Protein AF-A0A402AKK3-F1 (afdb_monomer)

Radius of gyration: 20.66 Å; Cα contacts (8 Å, |Δi|>4): 120; chains: 1; bounding box: 49×40×53 Å

pLDDT: mean 91.32, std 6.3, range [51.12, 97.94]

Solvent-accessible surface area (backbone atoms only — not comparable to full-atom values): 9576 Å² total; per-residue (Å²): 87,64,61,39,70,57,97,88,38,79,39,57,51,54,80,94,47,59,87,56,88,81,87,86,86,69,64,90,91,70,40,60,57,73,57,28,49,51,56,38,53,73,67,52,76,57,86,68,90,84,86,82,91,56,95,82,46,62,58,56,73,76,34,43,76,64,35,50,78,52,42,92,81,80,47,82,37,91,93,42,66,91,73,26,57,89,82,56,76,57,76,74,44,86,50,70,67,44,23,42,52,51,21,46,66,64,46,70,78,73,66,82,58,94,50,65,63,70,61,47,51,60,32,55,50,47,18,51,43,48,51,49,37,49,70,79,36,70,80,57,55,68,73,54,51,59,62,70,72,71,118

Mean predicted aligned error: 5.53 Å

Organism: NCBI:txid2014872

InterPro domains:
  IPR003688 Type IV secretion system protein TraG/VirD4 [PF02534] (5-136)
  IPR027417 P-loop containing nucleoside triphosphate hydrolase [SSF52540] (19-135)
  IPR051539 Type IV secretion system coupling protein TraD/TraG/VirD4-like [PTHR37937] (19-145)

Structure (mmCIF, N/CA/C/O backbone):
data_AF-A0A402AKK3-F1
#
_entry.id   AF-A0A402AKK3-F1
#
loop_
_atom_site.group_PDB
_atom_site.id
_atom_site.type_symbol
_atom_site.label_atom_id
_atom_site.label_alt_id
_atom_site.label_comp_id
_atom_site.label_asym_id
_atom_site.label_entity_id
_atom_site.label_seq_id
_atom_site.pdbx_PDB_ins_code
_atom_site.Cartn_x
_atom_site.Cartn_y
_atom_site.Cartn_z
_atom_site.occupancy
_atom_site.B_iso_or_equiv
_atom_site.auth_seq_id
_atom_site.auth_comp_id
_atom_site.auth_asym_id
_atom_site.auth_atom_id
_atom_site.pdbx_PDB_model_num
ATOM 1 N N . MET A 1 1 ? -14.355 13.059 10.070 1.00 72.81 1 MET A N 1
ATOM 2 C CA . MET A 1 1 ? -13.698 11.924 10.748 1.00 72.81 1 MET A CA 1
ATOM 3 C C . MET A 1 1 ? -13.917 12.070 12.246 1.00 72.81 1 MET A C 1
ATOM 5 O O . MET A 1 1 ? -13.565 13.108 12.792 1.00 72.81 1 MET A O 1
ATOM 9 N N . HIS A 1 2 ? -14.522 11.081 12.912 1.00 81.81 2 HIS A N 1
ATOM 10 C CA . HIS A 1 2 ? -14.667 11.083 14.375 1.00 81.81 2 HIS A CA 1
ATOM 11 C C . HIS A 1 2 ? -13.365 10.585 15.015 1.00 81.81 2 HIS A C 1
ATOM 13 O O . HIS A 1 2 ? -12.985 9.435 14.812 1.00 81.81 2 HIS A O 1
ATOM 19 N N . LEU A 1 3 ? -12.686 11.440 15.779 1.00 81.44 3 LEU A N 1
ATOM 20 C CA . LEU A 1 3 ? -11.374 11.167 16.379 1.00 81.44 3 LEU A CA 1
ATOM 21 C C . LEU A 1 3 ? -11.469 10.576 17.793 1.00 81.44 3 LEU A C 1
ATOM 23 O O . LEU A 1 3 ? -10.503 9.996 18.282 1.00 81.44 3 LEU A O 1
ATOM 27 N N . GLY A 1 4 ? -12.623 10.697 18.451 1.00 81.00 4 GLY A N 1
ATOM 28 C CA . GLY A 1 4 ? -12.875 10.096 19.760 1.00 81.00 4 GLY A CA 1
ATOM 29 C C . GLY A 1 4 ? -13.642 11.028 20.687 1.00 81.00 4 GLY A C 1
ATOM 30 O O . GLY A 1 4 ? -14.367 11.902 20.229 1.00 81.00 4 GLY A O 1
ATOM 31 N N . PHE A 1 5 ? -13.486 10.841 21.996 1.00 81.62 5 PHE A N 1
ATOM 32 C CA . PHE A 1 5 ? -14.098 11.701 23.009 1.00 81.62 5 PHE A CA 1
ATOM 33 C C . PHE A 1 5 ? -13.033 12.300 23.927 1.00 81.62 5 PHE A C 1
ATOM 35 O O . PHE A 1 5 ? -12.132 11.594 24.379 1.00 81.62 5 PHE A O 1
ATOM 42 N N . TYR A 1 6 ? -13.184 13.578 24.268 1.00 82.19 6 TYR A N 1
ATOM 43 C CA . TYR A 1 6 ? -12.401 14.259 25.298 1.00 82.19 6 TYR A CA 1
ATOM 44 C C . TYR A 1 6 ? -13.351 14.964 26.264 1.00 82.19 6 TYR A C 1
ATOM 46 O O . TYR A 1 6 ? -14.223 15.715 25.839 1.00 82.19 6 TYR A O 1
ATOM 54 N N . GLN A 1 7 ? -13.232 14.682 27.566 1.00 86.81 7 GLN A N 1
ATOM 55 C CA . GLN A 1 7 ? -14.135 15.221 28.598 1.00 86.81 7 GLN A CA 1
ATOM 56 C C . GLN A 1 7 ? -15.632 15.071 28.240 1.00 86.81 7 GLN A C 1
ATOM 58 O O . GLN A 1 7 ? -16.420 15.999 28.391 1.00 86.81 7 GLN A O 1
ATOM 63 N N . LYS A 1 8 ? -16.022 13.888 27.738 1.00 84.69 8 LYS A N 1
ATOM 64 C CA . LYS A 1 8 ? -17.380 13.560 27.247 1.00 84.69 8 LYS A CA 1
ATOM 65 C C . LYS A 1 8 ? -17.850 14.339 26.007 1.00 84.69 8 LYS A C 1
ATOM 67 O O . LYS A 1 8 ? -18.968 14.113 25.557 1.00 84.69 8 LYS A O 1
ATOM 72 N N . LYS A 1 9 ? -17.020 15.198 25.416 1.00 85.12 9 LYS A N 1
A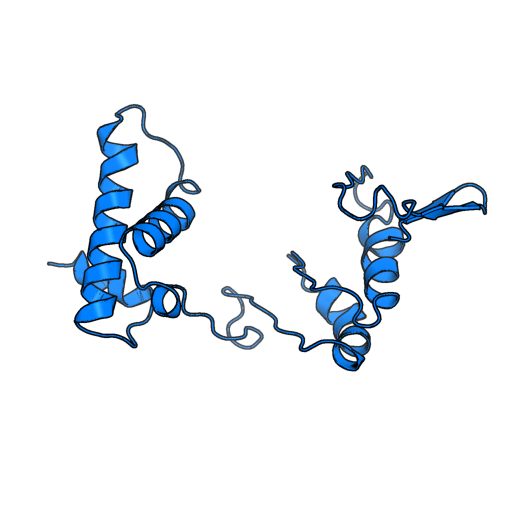TOM 73 C CA . LYS A 1 9 ? -17.308 15.850 24.135 1.00 85.12 9 LYS A CA 1
ATOM 74 C C . LYS A 1 9 ? -16.748 15.016 22.993 1.00 85.12 9 LYS A C 1
ATOM 76 O O . LYS A 1 9 ? -15.611 14.551 23.074 1.00 85.12 9 LYS A O 1
ATOM 81 N N . LEU A 1 10 ? -17.555 14.815 21.953 1.00 84.31 10 LEU A N 1
ATOM 82 C CA . LEU A 1 10 ? -17.094 14.218 20.704 1.00 84.31 10 LEU A CA 1
ATOM 83 C C . LEU A 1 10 ? -16.054 15.151 20.080 1.00 84.31 10 LEU A C 1
ATOM 85 O O . LEU A 1 10 ? -16.293 16.348 19.944 1.00 84.31 10 LEU A O 1
ATOM 89 N N . ILE A 1 11 ? -14.915 14.587 19.704 1.00 86.25 11 ILE A N 1
ATOM 90 C CA . ILE A 1 11 ? -13.901 15.250 18.898 1.00 86.25 11 ILE A CA 1
ATOM 91 C C . ILE A 1 11 ? -14.029 14.682 17.492 1.00 86.25 11 ILE A C 1
ATOM 93 O O . ILE A 1 11 ? -13.823 13.487 17.268 1.00 86.25 11 ILE A O 1
ATOM 97 N N . ALA A 1 12 ? -14.397 15.537 16.550 1.00 86.25 12 ALA A N 1
ATOM 98 C CA . ALA A 1 12 ? -14.506 15.219 15.139 1.00 86.25 12 ALA A CA 1
ATOM 99 C C . ALA A 1 12 ? -13.909 16.368 14.328 1.00 86.25 12 ALA A C 1
ATOM 101 O O . ALA A 1 12 ? -13.887 17.504 14.791 1.00 86.25 12 ALA A O 1
ATOM 102 N N . LEU A 1 13 ? -13.405 16.056 13.136 1.00 84.00 13 LEU A N 1
ATOM 103 C CA . LEU A 1 13 ? -13.046 17.091 12.172 1.00 84.00 13 LEU A CA 1
ATOM 104 C C . LEU A 1 13 ? -14.321 17.723 11.619 1.00 84.00 13 LEU A C 1
ATOM 106 O O . LEU A 1 13 ? -15.216 16.992 11.182 1.00 84.00 13 LEU A O 1
ATOM 110 N N . ASP A 1 14 ? -14.356 19.050 11.571 1.00 84.31 14 ASP A N 1
ATOM 111 C CA . ASP A 1 14 ? -15.362 19.772 10.797 1.00 84.31 14 ASP A CA 1
ATOM 112 C C . ASP A 1 14 ? -15.257 19.406 9.310 1.00 84.31 14 ASP A C 1
ATOM 114 O O . ASP A 1 14 ? -14.241 18.878 8.845 1.00 84.31 14 ASP A O 1
ATOM 118 N N . GLU A 1 15 ? -16.318 19.681 8.555 1.00 82.50 15 GLU A N 1
ATOM 119 C CA . GLU A 1 15 ? -16.404 19.363 7.126 1.00 82.50 15 GLU A CA 1
ATOM 120 C C . GLU A 1 15 ? -15.253 19.987 6.322 1.00 82.50 15 GLU A C 1
ATOM 122 O O . GLU A 1 15 ? -14.579 19.293 5.566 1.00 82.50 15 GLU A O 1
ATOM 127 N N . GLN A 1 16 ? -14.927 21.251 6.607 1.00 86.12 16 GLN A N 1
ATOM 128 C CA . GLN A 1 16 ? -13.822 21.987 5.978 1.00 86.12 16 GLN A CA 1
ATOM 129 C C . GLN A 1 16 ? -12.429 21.357 6.182 1.00 86.12 16 GLN A C 1
ATOM 131 O O . GLN A 1 16 ? -11.508 21.652 5.429 1.00 86.12 16 GLN A O 1
ATOM 136 N N . PHE A 1 17 ? -12.255 20.501 7.196 1.00 85.69 17 PHE A N 1
ATOM 137 C CA . PHE A 1 17 ? -10.971 19.869 7.522 1.00 85.69 17 PHE A CA 1
ATOM 138 C C . PHE A 1 17 ? -10.943 18.371 7.202 1.00 85.69 17 PHE A C 1
ATOM 140 O O . PHE A 1 17 ? -9.981 17.697 7.563 1.00 85.69 17 PHE A O 1
ATOM 147 N N . GLN A 1 18 ? -11.966 17.816 6.542 1.00 82.12 18 GLN A N 1
ATOM 148 C CA . GLN A 1 18 ? -12.023 16.373 6.256 1.00 82.12 18 GLN A CA 1
ATOM 149 C C . GLN A 1 18 ? -10.863 15.878 5.386 1.00 82.12 18 GLN A C 1
ATOM 151 O O . GLN A 1 18 ? -10.450 14.731 5.535 1.00 82.12 18 GLN A O 1
ATOM 156 N N . GLU A 1 19 ? -10.327 16.740 4.522 1.00 84.75 19 GLU A N 1
ATOM 157 C CA . GLU A 1 19 ? -9.201 16.433 3.629 1.00 84.75 19 GLU A CA 1
ATOM 158 C C . GLU A 1 19 ? -7.832 16.707 4.274 1.00 84.75 19 GLU A C 1
ATOM 160 O O . GLU A 1 19 ? -6.789 16.405 3.698 1.00 84.75 19 GLU A O 1
ATOM 165 N N . SER A 1 20 ? -7.811 17.267 5.487 1.00 88.88 20 SER A N 1
ATOM 166 C CA . SER A 1 20 ? -6.567 17.547 6.202 1.00 88.88 20 SER A CA 1
ATOM 167 C C . SER A 1 20 ? -5.967 16.284 6.818 1.00 88.88 20 SER A C 1
ATOM 169 O O . SER A 1 20 ? -6.665 15.385 7.291 1.00 88.88 20 SER A O 1
ATOM 171 N N . HIS A 1 21 ? -4.638 16.243 6.891 1.00 90.25 21 HIS A N 1
ATOM 172 C CA . HIS A 1 21 ? -3.935 15.192 7.618 1.00 90.25 21 HIS A CA 1
ATOM 173 C C . HIS A 1 21 ? -4.074 15.369 9.135 1.00 90.25 21 HIS A C 1
ATOM 175 O O . HIS A 1 21 ? -4.009 16.481 9.659 1.00 90.25 21 HIS A O 1
ATOM 181 N N . VAL A 1 22 ? -4.208 14.251 9.854 1.00 89.62 22 VAL A N 1
ATOM 182 C CA . VAL A 1 22 ? -4.290 14.230 11.320 1.00 89.62 22 VAL A CA 1
ATOM 183 C C . VAL A 1 22 ? -3.108 13.468 11.906 1.00 89.62 22 VAL A C 1
ATOM 185 O O . VAL A 1 22 ? -2.913 12.287 11.619 1.00 89.62 22 VAL A O 1
ATOM 188 N N . LEU A 1 23 ? -2.359 14.125 12.795 1.00 91.19 23 LEU A N 1
ATOM 189 C CA . LEU A 1 23 ? -1.310 13.497 13.595 1.00 91.19 23 LEU A CA 1
ATOM 190 C C . LEU A 1 23 ? -1.843 13.137 14.987 1.00 91.19 23 LEU A C 1
ATOM 192 O O . LEU A 1 23 ? -2.218 14.006 15.769 1.00 91.19 23 LEU A O 1
ATOM 196 N N . VAL A 1 24 ? -1.832 11.844 15.316 1.00 88.94 24 VAL A N 1
ATOM 197 C CA . VAL A 1 24 ? -2.235 11.336 16.635 1.00 88.94 24 VAL A CA 1
ATOM 198 C C . VAL A 1 24 ? -1.004 10.918 17.436 1.00 88.94 24 VAL A C 1
ATOM 200 O O . VAL A 1 24 ? -0.357 9.920 17.112 1.00 88.94 24 VAL A O 1
ATOM 203 N N . LEU A 1 25 ? -0.723 11.648 18.518 1.00 90.62 25 LEU A N 1
ATOM 204 C CA . LEU A 1 25 ? 0.379 11.372 19.440 1.00 90.62 25 LEU A CA 1
ATOM 205 C C . LEU A 1 25 ? -0.131 10.652 20.692 1.00 90.62 25 LEU A C 1
ATOM 207 O O . LEU A 1 25 ? -0.957 11.177 21.435 1.00 90.62 25 LEU A O 1
ATOM 211 N N . ALA A 1 26 ? 0.376 9.445 20.939 1.00 88.31 26 ALA A N 1
ATOM 212 C CA . ALA A 1 26 ? 0.087 8.685 22.151 1.00 88.31 26 ALA A CA 1
ATOM 213 C C . ALA A 1 26 ? 1.246 7.721 22.465 1.00 88.31 26 ALA A C 1
ATOM 215 O O . ALA A 1 26 ? 1.734 7.063 21.544 1.00 88.31 26 ALA A O 1
ATOM 216 N N . PRO A 1 27 ? 1.661 7.578 23.739 1.00 89.44 27 PRO A N 1
ATOM 217 C CA . PRO A 1 27 ? 2.627 6.556 24.129 1.00 89.44 27 PRO A CA 1
ATOM 218 C C . PRO A 1 27 ? 2.118 5.138 23.842 1.00 89.44 27 PRO A C 1
ATOM 220 O O . PRO A 1 27 ? 0.907 4.881 23.799 1.00 89.44 27 PRO A O 1
ATOM 223 N N . THR A 1 28 ? 3.045 4.189 23.719 1.00 88.88 28 THR A N 1
ATOM 224 C CA . THR A 1 28 ? 2.723 2.766 23.561 1.00 88.88 28 THR A CA 1
ATOM 225 C C . THR A 1 28 ? 1.791 2.288 24.678 1.00 88.88 28 THR A C 1
ATOM 227 O O . THR A 1 28 ? 1.946 2.646 25.845 1.00 88.88 28 THR A O 1
ATOM 230 N N . GLY A 1 29 ? 0.772 1.505 24.313 1.00 85.94 29 GLY A N 1
ATOM 231 C CA . GLY A 1 29 ? -0.204 0.964 25.264 1.00 85.94 29 GLY A CA 1
ATOM 232 C C . GLY A 1 29 ? -1.259 1.961 25.763 1.00 85.94 29 GLY A C 1
ATOM 233 O O . GLY A 1 29 ? -2.103 1.588 26.571 1.00 85.94 29 GLY A O 1
ATOM 234 N N . LYS A 1 30 ? -1.285 3.212 25.279 1.00 87.38 30 LYS A N 1
ATOM 235 C CA . LYS A 1 30 ? -2.306 4.210 25.676 1.00 87.38 30 LYS A CA 1
ATOM 236 C C . LYS A 1 30 ? -3.575 4.197 24.818 1.00 87.38 30 LYS A C 1
ATOM 238 O O . LYS A 1 30 ? -4.401 5.100 24.914 1.00 87.38 30 LYS A O 1
ATOM 243 N N . GLY A 1 31 ? -3.760 3.149 24.014 1.00 86.38 31 GLY A N 1
ATOM 244 C CA . GLY A 1 31 ? -5.016 2.888 23.311 1.00 86.38 31 GLY A CA 1
ATOM 245 C C . GLY A 1 31 ? -5.209 3.659 22.005 1.00 86.38 31 GLY A C 1
ATOM 246 O O . GLY A 1 31 ? -6.349 3.821 21.591 1.00 86.38 31 GLY A O 1
ATOM 247 N N . LYS A 1 32 ? -4.139 4.111 21.328 1.00 90.62 32 LYS A N 1
ATOM 248 C CA . LYS A 1 32 ? -4.235 4.709 19.977 1.00 90.62 32 LYS A CA 1
ATOM 249 C C . LYS A 1 32 ? -5.031 3.804 19.027 1.00 90.62 32 LYS A C 1
ATOM 251 O O . LYS A 1 32 ? -5.984 4.250 18.397 1.00 90.62 32 LYS A O 1
ATOM 256 N N . THR A 1 33 ? -4.681 2.520 18.979 1.00 90.81 33 THR A N 1
ATOM 257 C CA . THR A 1 33 ? -5.384 1.539 18.149 1.00 90.81 33 THR A CA 1
ATOM 258 C C . THR A 1 33 ? -6.824 1.325 18.617 1.00 90.81 33 THR A C 1
ATOM 260 O O . THR A 1 33 ? -7.756 1.520 17.842 1.00 90.81 33 THR A O 1
ATOM 263 N N . SER A 1 34 ? -7.025 1.002 19.899 1.00 91.31 34 SER A N 1
ATOM 264 C CA . SER A 1 34 ? -8.337 0.597 20.418 1.00 91.31 34 SER A CA 1
ATOM 265 C C . SER A 1 34 ? -9.353 1.730 20.573 1.00 91.31 34 SER A C 1
ATOM 267 O O . SER A 1 34 ? -10.551 1.483 20.490 1.00 91.31 34 SER A O 1
ATOM 269 N N . ARG A 1 35 ? -8.912 2.973 20.804 1.00 88.62 35 ARG A N 1
ATOM 270 C CA . ARG A 1 35 ? -9.806 4.117 21.063 1.00 88.62 35 ARG A CA 1
ATOM 271 C C . ARG A 1 35 ? -9.991 5.044 19.869 1.00 88.62 35 ARG A C 1
ATOM 273 O O . ARG A 1 35 ? -10.965 5.791 19.863 1.00 88.62 35 ARG A O 1
ATOM 280 N N . ILE A 1 36 ? -9.080 5.013 18.895 1.00 90.19 36 ILE A N 1
ATOM 281 C CA . ILE A 1 36 ? -9.101 5.933 17.751 1.00 90.19 36 ILE A CA 1
ATOM 282 C C . ILE A 1 36 ? -9.228 5.153 16.444 1.00 90.19 36 ILE A C 1
ATOM 284 O O . ILE A 1 36 ? -10.227 5.313 15.752 1.00 90.19 36 ILE A O 1
ATOM 288 N N . ILE A 1 37 ? -8.267 4.278 16.128 1.00 92.56 37 ILE A N 1
ATOM 289 C CA . ILE A 1 37 ? -8.209 3.613 14.814 1.00 92.56 37 ILE A CA 1
ATOM 290 C C . ILE A 1 37 ? -9.370 2.627 14.630 1.00 92.56 37 ILE A C 1
ATOM 292 O O . ILE A 1 37 ? -10.162 2.794 13.708 1.00 92.56 37 ILE A O 1
ATOM 296 N N . ILE A 1 38 ? -9.517 1.640 15.520 1.00 94.81 38 ILE A N 1
ATOM 297 C CA . ILE A 1 38 ? -10.578 0.622 15.410 1.00 94.81 38 ILE A CA 1
ATOM 298 C C . ILE A 1 38 ? -11.973 1.273 15.403 1.00 94.81 38 ILE A C 1
ATOM 300 O O . ILE A 1 38 ? -12.748 0.992 14.489 1.00 94.81 38 ILE A O 1
ATOM 304 N N . PRO A 1 39 ? -12.312 2.198 16.326 1.00 93.31 39 PRO A N 1
ATOM 305 C CA . PRO A 1 39 ? -13.609 2.868 16.285 1.00 93.31 39 PRO A CA 1
ATOM 306 C C . PRO A 1 39 ? -13.823 3.766 15.062 1.00 93.31 39 PRO A C 1
ATOM 308 O O . PRO A 1 39 ? -14.971 4.059 14.746 1.00 93.31 39 PRO A O 1
ATOM 311 N N . ALA A 1 40 ? -12.767 4.263 14.409 1.00 91.94 40 ALA A N 1
ATOM 312 C CA . ALA A 1 40 ? -12.908 4.999 13.154 1.00 91.94 40 ALA A CA 1
ATOM 313 C C . ALA A 1 40 ? -13.257 4.052 11.997 1.00 91.94 40 ALA A C 1
ATOM 315 O O . ALA A 1 40 ? -14.171 4.351 11.237 1.00 91.94 40 ALA A O 1
ATOM 316 N N . LEU A 1 41 ? -12.596 2.892 11.917 1.00 95.00 41 LEU A N 1
ATOM 317 C CA . LEU A 1 41 ? -12.875 1.864 10.908 1.00 95.00 41 LEU A CA 1
ATOM 318 C C . LEU A 1 41 ? -14.276 1.254 11.068 1.00 95.00 41 LEU A C 1
ATOM 320 O O . LEU A 1 41 ? -14.991 1.098 10.089 1.00 95.00 41 LEU A O 1
ATOM 324 N N . LEU A 1 42 ? -14.716 0.983 12.302 1.00 95.31 42 LEU A N 1
ATOM 325 C CA . LEU A 1 42 ? -16.061 0.455 12.595 1.00 95.31 42 LEU A CA 1
ATOM 326 C C . LEU A 1 42 ? -17.198 1.484 12.438 1.00 95.31 42 LEU A C 1
ATOM 328 O O . LEU A 1 42 ? -18.354 1.183 12.726 1.00 95.31 42 LEU A O 1
ATOM 332 N N . ARG A 1 43 ? -16.871 2.723 12.063 1.00 92.62 43 ARG A N 1
ATOM 333 C CA . ARG A 1 43 ? -17.842 3.771 11.716 1.00 92.62 43 ARG A CA 1
ATOM 334 C C . ARG A 1 43 ? -17.729 4.183 10.253 1.00 92.62 43 ARG A C 1
ATOM 336 O O . ARG A 1 43 ? -18.281 5.214 9.873 1.00 92.62 43 ARG A O 1
ATOM 343 N N . GLU A 1 44 ? -16.970 3.437 9.460 1.00 93.00 44 GLU A N 1
ATOM 344 C CA . GLU A 1 44 ? -16.909 3.645 8.027 1.00 93.00 44 GLU A CA 1
ATOM 345 C C . GLU A 1 44 ? -18.034 2.863 7.344 1.00 93.00 44 GLU A C 1
ATOM 347 O O . GLU A 1 44 ? -18.165 1.658 7.534 1.00 93.00 44 GLU A O 1
ATOM 352 N N . PHE A 1 45 ? -18.826 3.559 6.529 1.00 95.50 45 PHE A N 1
ATOM 353 C CA . PHE A 1 45 ? -20.033 3.023 5.896 1.00 95.50 45 PHE A CA 1
ATOM 354 C C . PHE A 1 45 ? -19.995 3.175 4.368 1.00 95.50 45 PHE A C 1
ATOM 356 O O . PHE A 1 45 ? -21.018 3.460 3.748 1.00 95.50 45 PHE A O 1
ATOM 363 N N . GLY A 1 46 ? -18.819 3.042 3.744 1.00 93.31 46 GLY A N 1
ATOM 364 C CA . GLY A 1 46 ? -18.698 3.164 2.285 1.00 93.31 46 GLY A CA 1
ATOM 365 C C . GLY A 1 46 ? -18.497 4.593 1.777 1.00 93.31 46 GLY A C 1
ATOM 366 O O . GLY A 1 46 ? -18.596 4.828 0.577 1.00 93.31 46 GLY A O 1
ATOM 367 N N . SER A 1 47 ? -18.226 5.558 2.659 1.00 89.88 47 SER A N 1
ATOM 368 C CA . SER A 1 47 ? -18.156 6.986 2.309 1.00 89.88 47 SER A CA 1
ATOM 369 C C . SER A 1 47 ? -16.838 7.401 1.650 1.00 89.88 47 SER A C 1
ATOM 371 O O . SER A 1 47 ? -16.775 8.448 1.009 1.00 89.88 47 SER A O 1
ATOM 373 N N . ARG A 1 48 ? -15.779 6.593 1.796 1.00 90.44 48 ARG A N 1
ATOM 374 C CA . ARG A 1 48 ? -14.438 6.853 1.242 1.00 90.44 48 ARG A CA 1
ATOM 375 C C . ARG A 1 48 ? -13.643 5.572 1.016 1.00 90.44 48 ARG A C 1
ATOM 377 O O . ARG A 1 48 ? -13.867 4.566 1.682 1.00 90.44 48 ARG A O 1
ATOM 384 N N . SER A 1 49 ? -12.650 5.636 0.135 1.00 93.62 49 SER A N 1
ATOM 385 C CA . SER A 1 49 ? -11.644 4.579 -0.001 1.00 93.62 49 SER A CA 1
ATOM 386 C C . SER A 1 49 ? -10.699 4.560 1.202 1.00 93.62 49 SER A C 1
ATOM 388 O O . SER A 1 49 ? -10.330 5.611 1.728 1.00 93.62 49 SER A O 1
ATOM 390 N N . LEU A 1 50 ? -10.286 3.363 1.625 1.00 95.31 50 LEU A N 1
ATOM 391 C CA . LEU A 1 50 ? -9.381 3.165 2.756 1.00 95.31 50 LEU A CA 1
ATOM 392 C C . LEU A 1 50 ? -8.082 2.491 2.302 1.00 95.31 50 LEU A C 1
ATOM 394 O O . LEU A 1 50 ? -8.117 1.466 1.627 1.00 95.31 50 LEU A O 1
ATOM 398 N N . PHE A 1 51 ? -6.945 3.029 2.745 1.00 95.81 51 PHE A N 1
ATOM 399 C CA . PHE A 1 51 ? -5.639 2.374 2.675 1.00 95.81 51 PHE A CA 1
ATOM 400 C C . PHE A 1 51 ? -5.0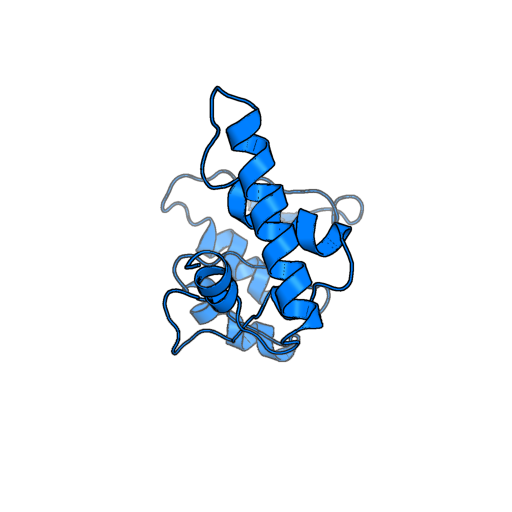58 2.304 4.088 1.00 95.81 51 PHE A C 1
ATOM 402 O O . PHE A 1 51 ? -4.824 3.335 4.721 1.00 95.81 51 PHE A O 1
ATOM 409 N N . ILE A 1 52 ? -4.883 1.091 4.613 1.00 95.69 52 ILE A N 1
ATOM 410 C CA . ILE A 1 52 ? -4.577 0.862 6.028 1.00 95.69 52 ILE A CA 1
ATOM 411 C C . ILE A 1 52 ? -3.252 0.115 6.132 1.00 95.69 52 ILE A C 1
ATOM 413 O O . ILE A 1 52 ? -3.111 -0.988 5.612 1.00 95.69 52 ILE A O 1
ATOM 417 N N . ASN A 1 53 ? -2.293 0.706 6.845 1.00 95.12 53 ASN A N 1
ATOM 418 C CA . ASN A 1 53 ? -1.076 0.011 7.240 1.00 95.12 53 ASN A CA 1
ATOM 419 C C . ASN A 1 53 ? -1.336 -0.762 8.543 1.00 95.12 53 ASN A C 1
ATOM 421 O O . ASN A 1 53 ? -1.449 -0.159 9.613 1.00 95.12 53 ASN A O 1
ATOM 425 N N . ASP A 1 54 ? -1.448 -2.085 8.434 1.00 94.56 54 ASP A N 1
ATOM 426 C CA . ASP A 1 54 ? -1.703 -2.999 9.546 1.00 94.56 54 ASP A CA 1
ATOM 427 C C . ASP A 1 54 ? -0.546 -3.992 9.714 1.00 94.56 54 ASP A C 1
ATOM 429 O O . ASP A 1 54 ? -0.615 -5.146 9.300 1.00 94.56 54 ASP A O 1
ATOM 433 N N . THR A 1 55 ? 0.546 -3.535 10.328 1.00 88.69 55 THR A N 1
ATOM 434 C CA . THR A 1 55 ? 1.764 -4.345 10.511 1.00 88.69 55 THR A CA 1
ATOM 435 C C . THR A 1 55 ? 1.584 -5.569 11.410 1.00 88.69 55 THR A C 1
ATOM 437 O O . THR A 1 55 ? 2.454 -6.436 11.420 1.00 88.69 55 THR A O 1
ATOM 440 N N . LYS A 1 56 ? 0.497 -5.640 12.190 1.00 89.88 56 LYS A N 1
ATOM 441 C CA . LYS A 1 56 ? 0.216 -6.746 13.122 1.00 89.88 56 LYS A CA 1
ATOM 442 C C . LYS A 1 56 ? -0.946 -7.635 12.682 1.00 89.88 56 LYS A C 1
ATOM 444 O O . LYS A 1 56 ? -1.126 -8.700 13.261 1.00 89.88 56 LYS A O 1
ATOM 449 N N . GLY A 1 57 ? -1.748 -7.195 11.716 1.00 92.19 57 GLY A N 1
ATOM 450 C CA . GLY A 1 57 ? -2.967 -7.880 11.281 1.00 92.19 57 GLY A CA 1
ATOM 451 C C . GLY A 1 57 ? -4.176 -7.697 12.210 1.00 92.19 57 GLY A C 1
ATOM 452 O O . GLY A 1 57 ? -5.248 -8.219 11.905 1.00 92.19 57 GLY A O 1
ATOM 453 N N . GLU A 1 58 ? -4.028 -6.970 13.326 1.00 94.88 58 GLU A N 1
ATOM 454 C CA . GLU A 1 58 ? -5.083 -6.808 14.338 1.00 94.88 58 GLU A CA 1
ATOM 455 C C . GLU A 1 58 ? -6.250 -5.953 13.827 1.00 94.88 58 GLU A C 1
ATOM 457 O O . GLU A 1 58 ? -7.397 -6.149 14.230 1.00 94.88 58 GLU A O 1
ATOM 462 N N . LEU A 1 59 ? -5.983 -5.000 12.927 1.00 96.56 59 LEU A N 1
ATOM 463 C CA . LEU A 1 59 ? -7.025 -4.127 12.390 1.00 96.56 59 LEU A CA 1
ATOM 464 C C . LEU A 1 59 ? -7.907 -4.903 11.421 1.00 96.56 59 LEU A C 1
ATOM 466 O O . LEU A 1 59 ? -9.131 -4.829 11.521 1.00 96.56 59 LEU A O 1
ATOM 470 N N . VAL A 1 60 ? -7.300 -5.660 10.509 1.00 95.56 60 VAL A N 1
ATOM 471 C CA . VAL A 1 60 ? -8.027 -6.519 9.571 1.00 95.56 60 VAL A CA 1
ATOM 472 C C . VAL A 1 60 ? -8.853 -7.547 10.339 1.00 95.56 60 VAL A C 1
ATOM 474 O O . VAL A 1 60 ? -10.051 -7.654 10.087 1.00 95.56 60 VAL A O 1
ATOM 477 N N . GLU A 1 61 ? -8.261 -8.243 11.312 1.00 96.00 61 GLU A N 1
ATOM 478 C CA . GLU A 1 61 ? -8.959 -9.254 12.117 1.00 96.00 61 GLU A CA 1
ATOM 479 C C . GLU A 1 61 ? -10.197 -8.686 12.827 1.00 96.00 61 GLU A C 1
ATOM 481 O O . GLU A 1 61 ? -11.268 -9.292 12.796 1.00 96.00 61 GLU A O 1
ATOM 486 N N . LEU A 1 62 ? -10.079 -7.495 13.419 1.00 97.50 62 LEU A N 1
ATOM 487 C CA . LEU A 1 62 ? -11.150 -6.901 14.220 1.00 97.50 62 LEU A CA 1
ATOM 488 C C . LEU A 1 62 ? -12.183 -6.112 13.405 1.00 97.50 62 LEU A C 1
ATOM 490 O O . LEU A 1 62 ? -13.285 -5.878 13.901 1.00 97.50 62 LEU A O 1
ATOM 494 N N . THR A 1 63 ? -11.848 -5.653 12.195 1.00 97.88 63 THR A N 1
ATOM 495 C CA . THR A 1 63 ? -12.690 -4.681 11.466 1.00 97.88 63 THR A CA 1
ATOM 496 C C . THR A 1 63 ? -13.105 -5.109 10.064 1.00 97.88 63 THR A C 1
ATOM 498 O O . THR A 1 63 ? -14.120 -4.607 9.578 1.00 97.88 63 THR A O 1
ATOM 501 N N . ALA A 1 64 ? -12.417 -6.064 9.424 1.00 96.12 64 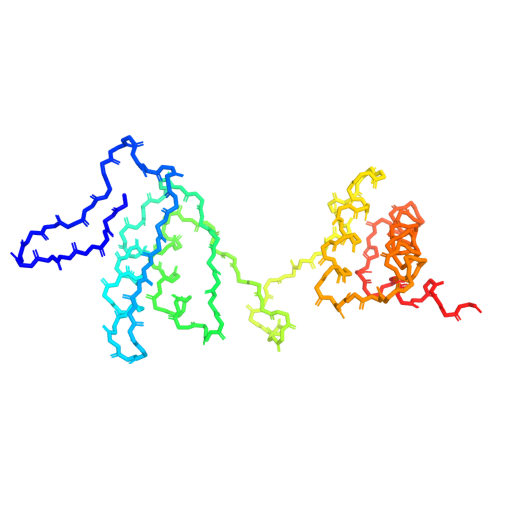ALA A N 1
ATOM 502 C CA . ALA A 1 64 ? -12.721 -6.452 8.044 1.00 96.12 64 ALA A CA 1
ATOM 503 C C . ALA A 1 64 ? -14.146 -6.995 7.882 1.00 96.12 64 ALA A C 1
ATOM 505 O O . ALA A 1 64 ? -14.783 -6.714 6.874 1.00 96.12 64 ALA A O 1
ATOM 506 N N . GLY A 1 65 ? -14.683 -7.700 8.886 1.00 97.12 65 GLY A N 1
ATOM 507 C CA . GLY A 1 65 ? -16.071 -8.172 8.865 1.00 97.12 65 GLY A CA 1
ATOM 508 C C . GLY A 1 65 ? -17.076 -7.029 8.686 1.00 97.12 65 GLY A C 1
ATOM 509 O O . GLY A 1 65 ? -17.923 -7.087 7.801 1.00 97.12 65 GLY A O 1
ATOM 510 N N . HIS A 1 66 ? -16.931 -5.952 9.463 1.00 97.81 66 HIS A N 1
ATOM 511 C CA . HIS A 1 66 ? -17.764 -4.757 9.320 1.00 97.81 66 HIS A CA 1
ATOM 512 C C . HIS A 1 66 ? -17.504 -4.027 7.998 1.00 97.81 66 HIS A C 1
ATOM 514 O O . HIS A 1 66 ? -18.446 -3.720 7.274 1.00 97.81 66 HIS A O 1
ATOM 520 N N . LEU A 1 67 ? -16.233 -3.784 7.660 1.00 97.75 67 LEU A N 1
ATOM 521 C CA . LEU A 1 67 ? -15.865 -3.063 6.439 1.00 97.75 67 LEU A CA 1
ATOM 522 C C . LEU A 1 67 ? -16.351 -3.789 5.179 1.00 97.75 67 LEU A C 1
ATOM 524 O O . LEU A 1 67 ? -16.766 -3.131 4.230 1.00 97.75 67 LEU A O 1
ATOM 528 N N . SER A 1 68 ? -16.375 -5.125 5.183 1.00 97.44 68 SER A N 1
ATOM 529 C CA . SER A 1 68 ? -16.820 -5.930 4.039 1.00 97.44 68 SER A CA 1
ATOM 530 C C . SER A 1 68 ? -18.301 -5.751 3.686 1.00 97.44 68 SER A C 1
ATOM 532 O O . SER A 1 68 ? -18.706 -6.082 2.576 1.00 97.44 68 SER A O 1
ATOM 534 N N . LEU A 1 69 ? -19.107 -5.183 4.594 1.00 97.94 69 LEU A N 1
ATOM 535 C CA . LEU A 1 69 ? -20.501 -4.819 4.320 1.00 97.94 69 LEU A CA 1
ATOM 536 C C . LEU A 1 69 ? -20.623 -3.628 3.359 1.00 97.94 69 LEU A C 1
ATOM 538 O O . LEU A 1 69 ? -21.660 -3.469 2.720 1.00 97.94 69 LEU A O 1
ATOM 542 N N . TYR A 1 70 ? -19.584 -2.794 3.266 1.00 97.69 70 TYR A N 1
ATOM 543 C CA . TYR A 1 70 ? -19.607 -1.534 2.515 1.00 97.69 70 TYR A CA 1
ATOM 544 C C . TYR A 1 70 ? -18.449 -1.395 1.517 1.00 97.69 70 TYR A C 1
ATOM 546 O O . TYR A 1 70 ? -18.503 -0.551 0.625 1.00 97.69 70 TYR A O 1
ATOM 554 N N . HIS A 1 71 ? -17.405 -2.215 1.647 1.00 97.44 71 HIS A N 1
ATOM 555 C CA . HIS A 1 71 ? -16.184 -2.149 0.851 1.00 97.44 71 HIS A CA 1
ATOM 556 C C . HIS A 1 71 ? -15.764 -3.519 0.328 1.00 97.44 71 HIS A C 1
ATOM 558 O O . HIS A 1 71 ? -15.950 -4.548 0.973 1.00 97.44 71 HIS A O 1
ATOM 564 N N . HIS A 1 72 ? -15.072 -3.514 -0.811 1.00 96.25 72 HIS A N 1
ATOM 565 C CA . HIS A 1 72 ? -14.277 -4.659 -1.232 1.00 96.25 72 HIS A CA 1
ATOM 566 C C . HIS A 1 72 ? -12.942 -4.664 -0.473 1.00 96.25 72 HIS A C 1
ATOM 568 O O . HIS A 1 72 ? -12.037 -3.887 -0.779 1.00 96.25 72 HIS A O 1
ATOM 574 N N . CYS A 1 73 ? -12.832 -5.506 0.554 1.00 96.06 73 CYS A N 1
ATOM 575 C CA . CYS A 1 73 ? -11.638 -5.580 1.392 1.00 96.06 73 CYS A CA 1
ATOM 576 C C . CYS A 1 73 ? -10.564 -6.476 0.760 1.00 96.06 73 CYS A C 1
ATOM 578 O O . CYS A 1 73 ? -10.778 -7.672 0.580 1.00 96.06 73 CYS A O 1
ATOM 580 N N . MET A 1 74 ? -9.384 -5.909 0.502 1.00 96.38 74 MET A N 1
ATOM 581 C CA . MET A 1 74 ? -8.196 -6.645 0.064 1.00 96.38 74 MET A CA 1
ATOM 582 C C . MET A 1 74 ? -7.088 -6.516 1.109 1.00 96.38 74 MET A C 1
ATOM 584 O O . MET A 1 74 ? -6.900 -5.463 1.714 1.00 96.38 74 MET A O 1
ATOM 588 N N . VAL A 1 75 ? -6.336 -7.595 1.301 1.00 96.00 75 VAL A N 1
ATOM 589 C CA . VAL A 1 75 ? -5.182 -7.667 2.208 1.00 96.00 75 VAL A CA 1
ATOM 590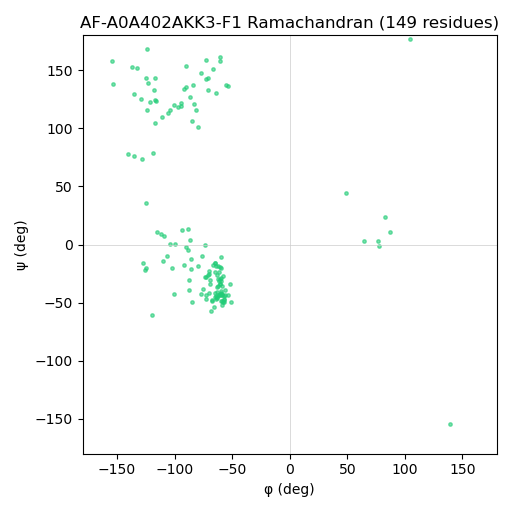 C C . VAL A 1 75 ? -3.937 -7.932 1.380 1.00 96.00 75 VAL A C 1
ATOM 592 O O . VAL A 1 75 ? -3.896 -8.933 0.668 1.00 96.00 75 VAL A O 1
ATOM 595 N N . PHE A 1 76 ? -2.926 -7.074 1.485 1.00 95.62 76 PHE A N 1
ATOM 596 C CA . PHE A 1 76 ? -1.611 -7.290 0.886 1.00 95.62 76 PHE A CA 1
ATOM 597 C C . PHE A 1 76 ? -0.584 -7.532 1.997 1.00 95.62 76 PHE A C 1
ATOM 599 O O . PHE A 1 76 ? -0.259 -6.625 2.758 1.00 95.62 76 PHE A O 1
ATOM 606 N N . ALA A 1 77 ? -0.105 -8.770 2.097 1.00 94.62 77 ALA A N 1
ATOM 607 C CA . ALA A 1 77 ? 0.817 -9.245 3.122 1.00 94.62 77 ALA A CA 1
ATOM 608 C C . ALA A 1 77 ? 1.923 -10.090 2.457 1.00 94.62 77 ALA A C 1
ATOM 610 O O . ALA A 1 77 ? 1.885 -11.318 2.518 1.00 94.62 77 ALA A O 1
ATOM 611 N N . PRO A 1 78 ? 2.908 -9.468 1.781 1.00 90.44 78 PRO A N 1
ATOM 612 C CA . PRO A 1 78 ? 3.894 -10.187 0.964 1.00 90.44 78 PRO A CA 1
ATOM 613 C C . PRO A 1 78 ? 4.753 -11.193 1.752 1.00 90.44 78 PRO A C 1
ATOM 615 O O . PRO A 1 78 ? 5.318 -12.107 1.158 1.00 90.44 78 PRO A O 1
ATOM 618 N N . THR A 1 79 ? 4.824 -11.064 3.079 1.00 91.44 79 THR A N 1
ATOM 619 C CA . THR A 1 79 ? 5.497 -12.006 3.989 1.00 91.44 79 THR A CA 1
ATOM 620 C C . THR A 1 79 ? 4.618 -13.183 4.428 1.00 91.44 79 THR A C 1
ATOM 622 O O . THR A 1 79 ? 5.135 -14.150 4.979 1.00 91.44 79 THR A O 1
ATOM 625 N N . GLU A 1 80 ? 3.306 -13.135 4.177 1.00 93.06 80 GLU A N 1
ATOM 626 C CA . GLU A 1 80 ? 2.324 -14.178 4.507 1.00 93.06 80 GLU A CA 1
ATOM 627 C C . GLU A 1 80 ? 1.486 -14.548 3.263 1.00 93.06 80 GLU A C 1
ATOM 629 O O . GLU A 1 80 ? 0.304 -14.195 3.164 1.00 93.06 80 GLU A O 1
ATOM 634 N N . PRO A 1 81 ? 2.060 -15.284 2.288 1.00 91.00 81 PRO A N 1
ATOM 635 C CA . PRO A 1 81 ? 1.417 -15.520 0.991 1.00 91.00 81 PRO A CA 1
ATOM 636 C C . PRO A 1 81 ? 0.041 -16.196 1.061 1.00 91.00 81 PRO A C 1
ATOM 638 O O . PRO A 1 81 ? -0.780 -15.998 0.172 1.00 91.00 81 PRO A O 1
ATOM 641 N N . THR A 1 82 ? -0.231 -16.981 2.107 1.00 93.00 82 THR A N 1
ATOM 642 C CA . THR A 1 82 ? -1.521 -17.662 2.312 1.00 93.00 82 THR A CA 1
ATOM 643 C C . THR A 1 82 ? -2.663 -16.705 2.651 1.00 93.00 82 THR A C 1
ATOM 645 O O . THR A 1 82 ? -3.819 -17.029 2.390 1.00 93.00 82 THR A O 1
ATOM 648 N N . ARG A 1 83 ? -2.356 -15.536 3.224 1.00 90.44 83 ARG A N 1
ATOM 649 C CA . ARG A 1 83 ? -3.330 -14.506 3.628 1.00 90.44 83 ARG A CA 1
ATOM 650 C C . ARG A 1 83 ? -3.326 -13.290 2.700 1.00 90.44 83 ARG A C 1
ATOM 652 O O . ARG A 1 83 ? -4.198 -12.431 2.812 1.00 90.44 83 ARG A O 1
ATOM 659 N N . SER A 1 84 ? -2.354 -13.208 1.793 1.00 95.12 84 SER A N 1
ATOM 660 C CA . SER A 1 84 ? -2.188 -12.082 0.879 1.00 95.12 84 SER A CA 1
ATOM 661 C C . SER A 1 84 ? -2.946 -12.273 -0.426 1.00 95.12 84 SER A C 1
ATOM 663 O O . SER A 1 84 ? -2.827 -13.287 -1.112 1.00 95.12 84 SER A O 1
ATOM 665 N N . HIS A 1 85 ? -3.620 -11.214 -0.852 1.00 95.81 85 HIS A N 1
ATOM 666 C CA . HIS A 1 85 ? -4.000 -11.028 -2.241 1.00 95.81 85 HIS A CA 1
ATOM 667 C C . HIS A 1 85 ? -2.738 -10.817 -3.080 1.00 95.81 85 HIS A C 1
ATOM 669 O O . HIS A 1 85 ? -1.710 -10.327 -2.597 1.00 95.81 85 HIS A O 1
ATOM 675 N N . ARG A 1 86 ? -2.808 -11.215 -4.350 1.00 92.81 86 ARG A N 1
ATOM 676 C CA . ARG A 1 86 ? -1.696 -11.068 -5.290 1.00 92.81 86 ARG A CA 1
ATOM 677 C C . ARG A 1 86 ? -1.714 -9.665 -5.878 1.00 92.81 86 ARG A C 1
ATOM 679 O O . ARG A 1 86 ? -2.765 -9.177 -6.279 1.00 92.81 86 ARG A O 1
ATOM 686 N N . TYR A 1 87 ? -0.538 -9.064 -5.977 1.00 93.12 87 TYR A N 1
ATOM 687 C CA . TYR A 1 87 ? -0.334 -7.776 -6.621 1.00 93.12 87 TYR A CA 1
ATOM 688 C C . TYR A 1 87 ? 0.899 -7.866 -7.516 1.00 93.12 87 TYR A C 1
ATOM 690 O O . TYR A 1 87 ? 1.947 -8.341 -7.078 1.00 93.12 87 TYR A O 1
ATOM 698 N N . ASN A 1 88 ? 0.761 -7.447 -8.774 1.00 94.12 88 ASN A N 1
ATOM 699 C CA . ASN A 1 88 ? 1.880 -7.332 -9.700 1.00 94.12 88 ASN A CA 1
ATOM 700 C C . ASN A 1 88 ? 2.033 -5.861 -10.105 1.00 94.12 88 ASN A C 1
ATOM 702 O O . ASN A 1 88 ? 1.249 -5.401 -10.935 1.00 94.12 88 ASN A O 1
ATOM 706 N N . PRO A 1 89 ? 3.030 -5.127 -9.579 1.00 94.62 89 PRO A N 1
ATOM 707 C CA . PRO A 1 89 ? 3.209 -3.721 -9.928 1.00 94.62 89 PRO A CA 1
ATOM 708 C C . PRO A 1 89 ? 3.516 -3.525 -11.416 1.00 94.62 89 PRO A C 1
ATOM 710 O O . PRO A 1 89 ? 3.142 -2.501 -11.977 1.00 94.62 89 PRO A O 1
ATOM 713 N N . LEU A 1 90 ? 4.105 -4.525 -12.089 1.00 95.56 90 LEU A N 1
ATOM 714 C CA . LEU A 1 90 ? 4.367 -4.448 -13.528 1.00 95.56 90 LEU A CA 1
ATOM 715 C C . LEU A 1 90 ? 3.070 -4.332 -14.335 1.00 95.56 90 LEU A C 1
ATOM 717 O O . LEU A 1 90 ? 3.062 -3.705 -15.384 1.00 95.56 90 LEU A O 1
ATOM 721 N N . ALA A 1 91 ? 1.952 -4.884 -13.854 1.00 94.00 91 ALA A N 1
ATOM 722 C CA . ALA A 1 91 ? 0.680 -4.821 -14.574 1.00 94.00 91 ALA A CA 1
ATOM 723 C C . ALA A 1 91 ? 0.160 -3.383 -14.765 1.00 94.00 91 ALA A C 1
ATOM 725 O O . ALA A 1 91 ? -0.679 -3.162 -15.635 1.00 94.00 91 ALA A O 1
ATOM 726 N N . HIS A 1 92 ? 0.667 -2.427 -13.982 1.00 94.00 92 HIS A N 1
ATOM 727 C CA . HIS A 1 92 ? 0.267 -1.021 -14.010 1.00 94.00 92 HIS A CA 1
ATOM 728 C C . HIS A 1 92 ? 1.226 -0.123 -14.802 1.00 94.00 92 HIS A C 1
ATOM 730 O O . HIS A 1 92 ? 0.977 1.071 -14.907 1.00 94.00 92 HIS A O 1
ATOM 736 N N . VAL A 1 93 ? 2.296 -0.677 -15.379 1.00 96.25 93 VAL A N 1
ATOM 737 C CA . VAL A 1 93 ? 3.286 0.093 -16.141 1.00 96.25 93 VAL A CA 1
ATOM 738 C C . VAL A 1 93 ? 2.949 0.059 -17.627 1.00 96.25 93 VAL A C 1
ATOM 740 O O . VAL A 1 93 ? 2.933 -1.020 -18.237 1.00 96.25 93 VAL A O 1
ATOM 743 N N . SER A 1 94 ? 2.704 1.239 -18.203 1.00 93.81 94 SER A N 1
ATOM 744 C CA . SER A 1 94 ? 2.434 1.416 -19.639 1.00 93.81 94 SER A CA 1
ATOM 745 C C . SER A 1 94 ? 3.357 2.438 -20.305 1.00 93.81 94 SER A C 1
ATOM 747 O O . SER A 1 94 ? 3.534 2.393 -21.521 1.00 93.81 94 SER A O 1
ATOM 749 N N . THR A 1 95 ? 3.944 3.346 -19.529 1.00 96.25 95 THR A N 1
ATOM 750 C CA . THR A 1 95 ? 4.789 4.444 -20.015 1.00 96.25 95 THR A CA 1
ATOM 751 C C . THR A 1 95 ? 6.176 4.428 -19.371 1.00 96.25 95 THR A C 1
ATOM 753 O O . THR A 1 95 ? 6.416 3.709 -18.399 1.00 96.25 95 THR A O 1
ATOM 756 N N . MET A 1 96 ? 7.096 5.229 -19.922 1.00 96.12 96 MET A N 1
ATOM 757 C CA . MET A 1 96 ? 8.407 5.481 -19.309 1.00 96.12 96 MET A CA 1
ATOM 758 C C . MET A 1 96 ? 8.241 6.050 -17.894 1.00 96.12 96 MET A C 1
ATOM 760 O O . MET A 1 96 ? 8.839 5.526 -16.960 1.00 96.12 96 MET A O 1
ATOM 764 N N . ASP A 1 97 ? 7.363 7.041 -17.731 1.00 97.50 97 ASP A N 1
ATOM 765 C CA . ASP A 1 97 ? 7.104 7.702 -16.449 1.00 97.50 97 ASP A CA 1
ATOM 766 C C . ASP A 1 97 ? 6.595 6.712 -15.388 1.00 97.50 97 ASP A C 1
ATOM 768 O O . ASP A 1 97 ? 7.040 6.753 -14.242 1.00 97.50 97 ASP A O 1
ATOM 772 N N . ASP A 1 98 ? 5.723 5.764 -15.760 1.00 97.12 98 ASP A N 1
ATOM 773 C CA . ASP A 1 98 ? 5.263 4.708 -14.842 1.00 97.12 98 ASP A CA 1
ATOM 774 C C . ASP A 1 98 ? 6.423 3.808 -14.385 1.00 97.12 98 ASP A C 1
ATOM 776 O O . ASP A 1 98 ? 6.497 3.399 -13.221 1.00 97.12 98 ASP A O 1
ATOM 780 N N . ALA A 1 99 ? 7.328 3.469 -15.309 1.00 96.75 99 ALA A N 1
ATOM 781 C CA . ALA A 1 99 ? 8.476 2.616 -15.025 1.00 96.75 99 ALA A CA 1
ATOM 782 C C . ALA A 1 99 ? 9.4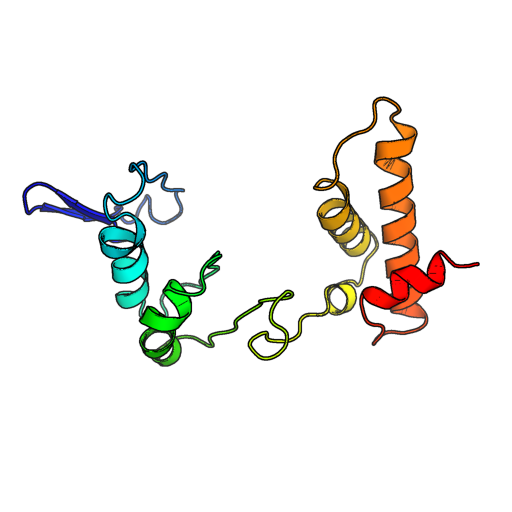97 3.329 -14.132 1.00 96.75 99 ALA A C 1
ATOM 784 O O . ALA A 1 99 ? 10.013 2.723 -13.189 1.00 96.75 99 ALA A O 1
ATOM 785 N N . GLU A 1 100 ? 9.751 4.611 -14.388 1.00 96.56 100 GLU A N 1
ATOM 786 C CA . GLU A 1 100 ? 10.588 5.458 -13.541 1.00 96.56 100 GLU A CA 1
ATOM 787 C C . GLU A 1 100 ? 9.970 5.625 -12.151 1.00 96.56 100 GLU A C 1
ATOM 789 O O . GLU A 1 100 ? 10.657 5.404 -11.154 1.00 96.56 100 GLU A O 1
ATOM 794 N N . ALA A 1 101 ? 8.670 5.910 -12.053 1.00 96.81 101 ALA A N 1
ATOM 795 C CA . ALA A 1 101 ? 7.970 6.026 -10.775 1.00 96.81 101 ALA A CA 1
ATOM 796 C C . ALA A 1 101 ? 8.054 4.730 -9.951 1.00 96.81 101 ALA A C 1
ATOM 798 O O . ALA A 1 101 ? 8.320 4.769 -8.744 1.00 96.81 101 ALA A O 1
ATOM 799 N N . LEU A 1 10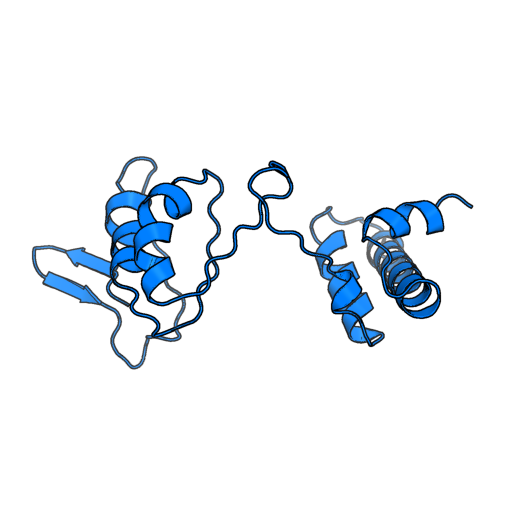2 ? 7.889 3.568 -10.593 1.00 96.25 102 LEU A N 1
ATOM 800 C CA . LEU A 1 102 ? 8.076 2.276 -9.935 1.00 96.25 102 LEU A CA 1
ATOM 801 C C . LEU A 1 102 ? 9.532 2.075 -9.488 1.00 96.25 102 LEU A C 1
ATOM 803 O O . LEU A 1 102 ? 9.766 1.638 -8.360 1.00 96.25 102 LEU A O 1
ATOM 807 N N . ALA A 1 103 ? 10.508 2.408 -10.333 1.00 95.62 103 ALA A N 1
ATOM 808 C CA . ALA A 1 103 ? 11.924 2.296 -9.995 1.00 95.62 103 ALA A CA 1
ATOM 809 C C . ALA A 1 103 ? 12.300 3.192 -8.803 1.00 95.62 103 ALA A C 1
ATOM 811 O O . ALA A 1 103 ? 12.962 2.730 -7.875 1.00 95.62 103 ALA A O 1
ATOM 812 N N . HIS A 1 104 ? 11.816 4.432 -8.775 1.00 95.25 104 HIS A N 1
ATOM 813 C CA . HIS A 1 104 ? 11.964 5.344 -7.642 1.00 95.25 104 HIS A CA 1
ATOM 814 C C . HIS A 1 104 ? 11.372 4.759 -6.358 1.00 95.25 104 HIS A C 1
ATOM 816 O O . HIS A 1 104 ? 12.062 4.675 -5.343 1.00 95.25 104 HIS A O 1
ATOM 822 N N . CYS A 1 105 ? 10.133 4.261 -6.417 1.00 94.25 105 CYS A N 1
ATOM 823 C CA . CYS A 1 105 ? 9.461 3.632 -5.279 1.00 94.25 105 CYS A CA 1
ATOM 824 C C . CYS A 1 105 ? 10.270 2.459 -4.691 1.00 94.25 105 CYS A C 1
ATOM 826 O O . CYS A 1 105 ? 10.356 2.307 -3.470 1.00 94.25 105 CYS A O 1
ATOM 828 N N . LEU A 1 106 ? 10.905 1.648 -5.542 1.00 92.12 106 LEU A N 1
ATOM 829 C CA . LEU A 1 106 ? 11.713 0.508 -5.107 1.00 92.12 106 LEU A CA 1
ATOM 830 C C . LEU A 1 106 ? 13.088 0.920 -4.562 1.00 92.12 106 LEU A C 1
ATOM 832 O O . LEU A 1 106 ? 13.524 0.370 -3.553 1.00 92.12 106 LEU A O 1
ATOM 836 N N . ILE A 1 107 ? 13.772 1.862 -5.216 1.00 93.69 107 ILE A N 1
ATOM 837 C CA . ILE A 1 107 ? 15.176 2.186 -4.927 1.00 93.69 107 ILE A CA 1
ATOM 838 C C . ILE A 1 107 ? 15.331 3.237 -3.826 1.00 93.69 107 ILE A C 1
ATOM 840 O O . ILE A 1 107 ? 16.212 3.083 -2.981 1.00 93.69 107 ILE A O 1
ATOM 844 N N . ASP A 1 108 ? 14.481 4.266 -3.767 1.00 92.38 108 ASP A N 1
ATOM 845 C CA . ASP A 1 108 ? 14.665 5.389 -2.827 1.00 92.38 108 ASP A CA 1
ATOM 846 C C . ASP A 1 108 ? 14.566 4.954 -1.351 1.00 92.38 108 ASP A C 1
ATOM 848 O O . ASP A 1 108 ? 15.091 5.614 -0.455 1.00 92.38 108 ASP A O 1
ATOM 852 N N . ASN A 1 109 ? 13.970 3.786 -1.094 1.00 88.69 109 ASN A N 1
ATOM 853 C CA . ASN A 1 109 ? 13.866 3.178 0.232 1.00 88.69 109 ASN A CA 1
ATOM 854 C C . ASN A 1 109 ? 15.082 2.306 0.625 1.00 88.69 109 ASN A C 1
ATOM 856 O O . ASN A 1 109 ? 15.059 1.681 1.685 1.00 88.69 109 ASN A O 1
ATOM 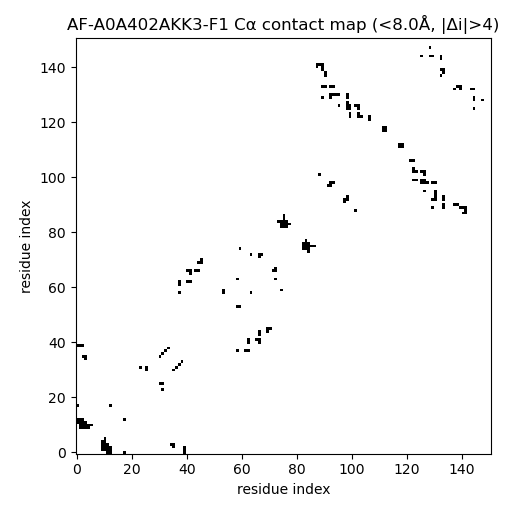860 N N . THR A 1 110 ? 16.137 2.240 -0.199 1.00 89.62 110 THR A N 1
ATOM 861 C CA . THR A 1 110 ? 17.310 1.356 0.008 1.00 89.62 110 THR A CA 1
ATOM 862 C C . THR A 1 110 ? 18.569 2.074 0.513 1.00 89.62 110 THR A C 1
ATOM 864 O O . THR A 1 110 ? 19.583 1.429 0.780 1.00 89.62 110 THR A O 1
ATOM 867 N N . GLY A 1 111 ? 18.491 3.392 0.720 1.00 87.38 111 GLY A N 1
ATOM 868 C CA . GLY A 1 111 ? 19.610 4.241 1.139 1.00 87.38 111 GLY A CA 1
ATOM 869 C C . GLY A 1 111 ? 20.171 5.085 -0.006 1.00 87.38 111 GLY A C 1
ATOM 870 O O . GLY A 1 111 ? 19.716 4.998 -1.142 1.00 87.38 111 GLY A O 1
ATOM 871 N N . THR A 1 112 ? 21.151 5.935 0.303 1.00 90.06 112 THR A N 1
ATOM 872 C CA . THR A 1 112 ? 21.778 6.839 -0.670 1.00 90.06 112 THR A CA 1
ATOM 873 C C . THR A 1 112 ? 23.287 6.645 -0.710 1.00 90.06 112 THR A C 1
ATOM 875 O O . THR A 1 112 ? 23.941 6.402 0.309 1.00 90.06 112 THR A O 1
ATOM 878 N N . SER A 1 113 ? 23.850 6.761 -1.907 1.00 91.81 113 SER A N 1
ATOM 879 C CA . SER A 1 113 ? 25.288 6.800 -2.129 1.00 91.81 113 SER A CA 1
ATOM 880 C C . SER A 1 113 ? 25.803 8.235 -2.088 1.00 91.81 113 SER A C 1
ATOM 882 O O . SER A 1 113 ? 25.090 9.189 -2.406 1.00 91.81 113 SER A O 1
ATOM 884 N N . ARG A 1 114 ? 27.083 8.386 -1.734 1.00 93.38 114 ARG A N 1
ATOM 885 C CA . ARG A 1 114 ? 27.804 9.662 -1.862 1.00 93.38 114 ARG A CA 1
ATOM 886 C C . ARG A 1 114 ? 28.087 10.020 -3.318 1.00 93.38 114 ARG A C 1
ATOM 888 O O . ARG A 1 114 ? 28.259 11.192 -3.631 1.00 93.38 114 ARG A O 1
ATOM 895 N N . GLU A 1 115 ? 28.176 9.016 -4.181 1.00 94.56 115 GLU A N 1
ATOM 896 C CA . GLU A 1 115 ? 28.398 9.202 -5.609 1.00 94.56 115 GLU A CA 1
ATOM 897 C C . GLU A 1 115 ? 27.054 9.212 -6.332 1.00 94.56 115 GLU A C 1
ATOM 899 O O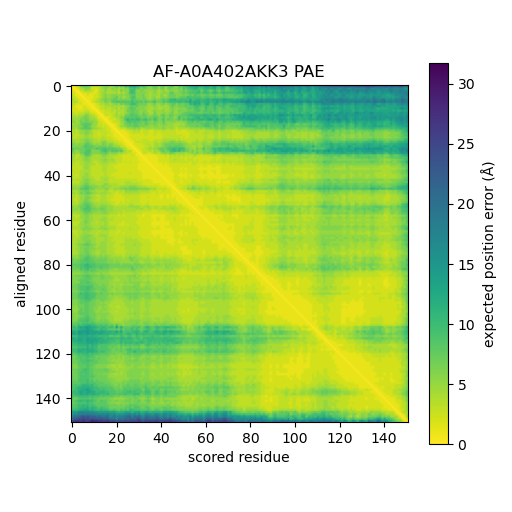 . GLU A 1 115 ? 26.310 8.231 -6.299 1.00 94.56 115 GLU A O 1
ATOM 904 N N . GLU A 1 116 ? 26.771 10.310 -7.031 1.00 90.38 116 GLU A N 1
ATOM 905 C CA . GLU A 1 116 ? 25.478 10.537 -7.684 1.00 90.38 116 GLU A CA 1
ATOM 906 C C . GLU A 1 116 ? 25.131 9.473 -8.732 1.00 90.38 116 GLU A C 1
ATOM 908 O O . GLU A 1 116 ? 23.972 9.091 -8.898 1.00 90.38 116 GLU A O 1
ATOM 913 N N . PHE A 1 117 ? 26.153 8.919 -9.387 1.00 92.75 117 PHE A N 1
ATOM 914 C CA . PHE A 1 117 ? 25.987 7.813 -10.323 1.00 92.75 117 PHE A CA 1
ATOM 915 C C . PHE A 1 117 ? 25.230 6.633 -9.693 1.00 92.75 117 PHE A C 1
ATOM 917 O O . PHE A 1 117 ? 24.298 6.109 -10.301 1.00 92.75 117 PHE A O 1
ATOM 924 N N . TRP A 1 118 ? 25.553 6.263 -8.450 1.00 92.38 118 TRP A N 1
ATOM 925 C CA . TRP A 1 118 ? 24.917 5.142 -7.750 1.00 92.38 118 TRP A CA 1
ATOM 926 C C . TRP A 1 118 ? 23.515 5.461 -7.217 1.00 92.38 118 TRP A C 1
ATOM 928 O O . TRP A 1 118 ? 22.798 4.543 -6.833 1.00 92.38 118 TRP A O 1
ATOM 938 N N . ASN A 1 119 ? 23.093 6.727 -7.246 1.00 90.88 119 ASN A N 1
ATOM 939 C CA . ASN A 1 119 ? 21.718 7.123 -6.933 1.00 90.88 119 ASN A CA 1
ATOM 940 C C . ASN A 1 119 ? 20.809 7.066 -8.172 1.00 90.88 119 ASN A C 1
ATOM 942 O O . ASN A 1 119 ? 19.612 6.796 -8.050 1.00 90.88 119 ASN A O 1
ATOM 946 N N . SER A 1 120 ? 21.372 7.307 -9.361 1.00 92.69 120 S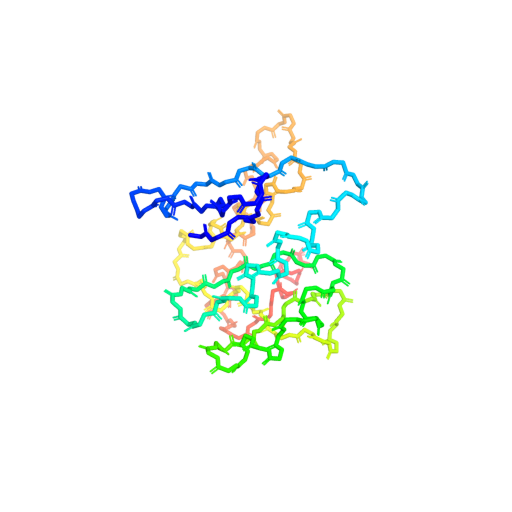ER A N 1
ATOM 947 C CA . SER A 1 120 ? 20.621 7.422 -10.619 1.00 92.69 120 SER A CA 1
ATOM 948 C C . SER A 1 120 ? 20.666 6.153 -11.477 1.00 92.69 120 SER A C 1
ATOM 950 O O . SER A 1 120 ? 19.638 5.714 -11.996 1.00 92.69 120 SER A O 1
ATOM 952 N N . ALA A 1 121 ? 21.834 5.517 -11.605 1.00 94.44 121 ALA A N 1
ATOM 953 C CA . ALA A 1 121 ? 22.018 4.360 -12.481 1.00 94.44 121 ALA A CA 1
ATOM 954 C C . ALA A 1 121 ? 21.121 3.158 -12.121 1.00 94.44 121 ALA A C 1
ATOM 956 O O . ALA A 1 121 ? 20.523 2.592 -13.039 1.00 94.44 121 ALA A O 1
ATOM 957 N N . PRO A 1 122 ? 20.927 2.783 -10.835 1.00 93.44 122 PRO A N 1
ATOM 958 C CA . PRO A 1 122 ? 20.035 1.674 -10.490 1.00 93.44 122 PRO A CA 1
ATOM 959 C C . PRO A 1 122 ? 18.579 1.926 -10.891 1.00 93.44 122 PRO A C 1
ATOM 961 O O . PRO A 1 122 ? 17.892 1.002 -11.317 1.00 93.44 122 PRO A O 1
ATOM 964 N N . LYS A 1 123 ? 18.107 3.176 -10.803 1.00 95.00 123 LYS A N 1
ATOM 965 C CA . LYS A 1 123 ? 16.733 3.544 -11.173 1.00 95.00 123 LYS A CA 1
ATOM 966 C C . LYS A 1 123 ? 16.513 3.396 -12.670 1.00 95.00 123 LYS A C 1
ATOM 968 O O . LYS A 1 123 ? 15.560 2.741 -13.079 1.00 95.00 123 LYS A O 1
ATOM 973 N N . LEU A 1 124 ? 17.436 3.928 -13.474 1.00 94.62 124 LEU A N 1
ATOM 974 C CA . LEU A 1 124 ? 17.410 3.784 -14.933 1.00 94.62 124 LEU A CA 1
ATOM 975 C C . LEU A 1 124 ? 17.470 2.314 -15.354 1.00 94.62 124 LEU A C 1
ATOM 977 O O . LEU A 1 124 ? 16.737 1.889 -16.247 1.00 94.62 124 LEU A O 1
ATOM 981 N N . LEU A 1 125 ? 18.312 1.528 -14.683 1.00 94.50 125 LEU A N 1
ATOM 982 C CA . LEU A 1 125 ? 18.451 0.102 -14.939 1.00 94.50 125 LEU A CA 1
ATOM 983 C C . LEU A 1 125 ? 17.149 -0.661 -14.626 1.00 94.50 125 LEU A C 1
ATOM 985 O O . LEU A 1 125 ? 16.681 -1.438 -15.459 1.00 94.50 125 LEU A O 1
ATOM 989 N N . VAL A 1 126 ? 16.530 -0.410 -13.468 1.00 95.19 126 VAL A N 1
ATOM 990 C CA . VAL A 1 126 ? 15.246 -1.023 -13.084 1.00 95.19 126 VAL A CA 1
ATOM 991 C C . VAL A 1 126 ? 14.119 -0.584 -14.017 1.00 95.19 126 VAL A C 1
ATOM 993 O O . VAL A 1 126 ? 13.374 -1.442 -14.488 1.00 95.19 126 VAL A O 1
ATOM 996 N N . ALA A 1 127 ? 14.009 0.707 -14.338 1.00 96.31 127 ALA A N 1
ATOM 997 C CA . ALA A 1 127 ? 12.995 1.216 -15.263 1.00 96.31 127 ALA A CA 1
ATOM 998 C C . ALA A 1 127 ? 13.121 0.560 -16.650 1.00 96.31 127 ALA A C 1
ATOM 1000 O O . ALA A 1 127 ? 12.130 0.096 -17.214 1.00 96.31 127 ALA A O 1
ATOM 1001 N N . SER A 1 128 ? 14.351 0.425 -17.158 1.00 94.56 128 SER A N 1
ATOM 1002 C CA . SER A 1 128 ? 14.630 -0.231 -18.441 1.00 94.56 128 SER A CA 1
ATOM 1003 C C . SER A 1 128 ? 14.244 -1.713 -18.433 1.00 94.56 128 SER A C 1
ATOM 1005 O O . SER A 1 128 ? 13.586 -2.181 -19.363 1.00 94.56 128 SER A O 1
ATOM 1007 N N . ALA A 1 129 ? 14.600 -2.450 -17.374 1.00 95.19 129 ALA A N 1
ATOM 1008 C CA . ALA A 1 129 ? 14.237 -3.860 -17.220 1.00 95.19 129 ALA A CA 1
ATOM 1009 C C . ALA A 1 129 ? 12.713 -4.049 -17.161 1.00 95.19 129 ALA A C 1
ATOM 1011 O O . ALA A 1 129 ? 12.158 -4.923 -17.830 1.00 95.19 129 ALA A O 1
ATOM 1012 N N . VAL A 1 130 ? 12.025 -3.192 -16.402 1.00 96.00 130 VAL A N 1
ATOM 1013 C CA . VAL A 1 130 ? 10.563 -3.179 -16.301 1.00 96.00 130 VAL A CA 1
ATOM 1014 C C . VAL A 1 130 ? 9.936 -2.960 -17.676 1.00 96.00 130 VAL A C 1
ATOM 1016 O O . VAL A 1 130 ? 9.111 -3.772 -18.090 1.00 96.00 130 VAL A O 1
ATOM 1019 N N . LEU A 1 131 ? 10.341 -1.919 -18.408 1.00 95.00 131 LEU A N 1
ATOM 1020 C CA . LEU A 1 131 ? 9.807 -1.619 -19.743 1.00 95.00 131 LEU A CA 1
ATOM 1021 C C . LEU A 1 131 ? 10.048 -2.758 -20.730 1.00 95.00 131 LEU A C 1
ATOM 1023 O O . LEU A 1 131 ? 9.130 -3.146 -21.454 1.00 95.00 131 LEU A O 1
ATOM 1027 N N . HIS A 1 132 ? 11.253 -3.329 -20.725 1.00 93.62 132 HIS A N 1
ATOM 1028 C CA . HIS A 1 132 ? 11.571 -4.486 -21.553 1.00 93.62 132 HIS A CA 1
ATOM 1029 C C . HIS A 1 132 ? 10.612 -5.648 -21.270 1.00 93.62 132 HIS A C 1
ATOM 1031 O O . HIS A 1 132 ? 10.000 -6.176 -22.198 1.00 93.62 132 HIS A O 1
ATOM 1037 N N . LEU A 1 133 ? 10.408 -5.994 -19.995 1.00 94.56 133 LEU A N 1
ATOM 1038 C CA . LEU A 1 133 ? 9.484 -7.057 -19.598 1.00 94.56 133 LEU A CA 1
ATOM 1039 C C . LEU A 1 133 ? 8.035 -6.735 -19.964 1.00 94.56 133 LEU A C 1
ATOM 1041 O O . LEU A 1 133 ? 7.315 -7.630 -20.390 1.00 94.56 133 LEU A O 1
ATOM 1045 N N . ARG A 1 134 ? 7.590 -5.477 -19.866 1.00 94.19 134 ARG A N 1
ATOM 1046 C CA . ARG A 1 134 ? 6.232 -5.091 -20.295 1.00 94.19 134 ARG A CA 1
ATOM 1047 C C . ARG A 1 134 ? 5.974 -5.383 -21.768 1.00 94.19 134 ARG A C 1
ATOM 1049 O O . ARG A 1 134 ? 4.852 -5.754 -22.107 1.00 94.19 134 ARG A O 1
ATOM 1056 N N . VAL A 1 135 ? 6.990 -5.226 -22.612 1.00 92.38 135 VAL A N 1
ATOM 1057 C CA . VAL A 1 135 ? 6.893 -5.460 -24.057 1.00 92.38 135 VAL A CA 1
ATOM 1058 C C . VAL A 1 135 ? 7.097 -6.936 -24.401 1.00 92.38 135 VAL A C 1
ATOM 1060 O O . VAL A 1 135 ? 6.292 -7.505 -25.134 1.00 92.38 135 VAL A O 1
ATOM 1063 N N . ALA A 1 136 ? 8.154 -7.559 -23.879 1.00 93.69 136 ALA A N 1
ATOM 1064 C CA . ALA A 1 136 ? 8.526 -8.931 -24.215 1.00 93.69 136 ALA A CA 1
ATOM 1065 C C . ALA A 1 136 ? 7.616 -9.971 -23.541 1.00 93.69 136 ALA A C 1
ATOM 1067 O O . ALA A 1 136 ? 7.251 -10.974 -24.152 1.00 93.69 136 ALA A O 1
ATOM 1068 N N . GLU A 1 137 ? 7.214 -9.717 -22.294 1.00 93.50 137 GLU A N 1
ATOM 1069 C CA . GLU A 1 137 ? 6.442 -10.637 -21.461 1.00 93.50 137 GLU A CA 1
ATOM 1070 C C . GLU A 1 137 ? 5.372 -9.888 -20.635 1.00 93.50 137 GLU A C 1
ATOM 1072 O O . GLU A 1 137 ? 5.507 -9.710 -19.422 1.00 93.50 137 GLU A O 1
ATOM 1077 N N . PRO A 1 138 ? 4.230 -9.492 -21.231 1.00 89.50 138 PRO A N 1
ATOM 1078 C CA . PRO A 1 138 ? 3.232 -8.637 -20.569 1.00 89.50 138 PRO A CA 1
ATOM 1079 C C . PRO A 1 138 ? 2.608 -9.196 -19.277 1.00 89.50 138 PRO A C 1
ATOM 1081 O O . PRO A 1 138 ? 1.888 -8.484 -18.575 1.00 89.50 138 PRO A O 1
ATOM 1084 N N . LYS A 1 139 ? 2.828 -10.475 -18.959 1.00 92.31 139 LYS A N 1
ATOM 1085 C CA . LYS A 1 139 ? 2.361 -11.131 -17.726 1.00 92.31 139 LYS A CA 1
ATOM 1086 C C . LYS A 1 139 ? 3.502 -11.506 -16.777 1.00 92.31 139 LYS A C 1
ATOM 1088 O O . LYS A 1 139 ? 3.247 -12.201 -15.793 1.00 92.31 139 LYS A O 1
ATOM 1093 N N . ALA A 1 140 ? 4.727 -11.059 -17.055 1.00 93.94 140 ALA A N 1
ATOM 1094 C CA . ALA A 1 140 ? 5.884 -11.327 -16.221 1.00 93.94 140 ALA A CA 1
ATOM 1095 C C . ALA A 1 140 ? 5.630 -10.877 -14.769 1.00 93.94 140 ALA A C 1
ATOM 1097 O O . ALA A 1 140 ? 5.047 -9.807 -14.536 1.00 93.94 140 ALA A O 1
ATOM 1098 N N . PRO A 1 141 ? 6.033 -11.684 -13.774 1.00 93.44 141 PRO A N 1
ATOM 1099 C CA . PRO A 1 141 ? 6.041 -11.255 -12.384 1.00 93.44 141 PRO A CA 1
ATOM 1100 C C . PRO A 1 141 ? 7.186 -10.265 -12.140 1.00 93.44 141 PRO A C 1
ATOM 1102 O O . PRO A 1 141 ? 8.196 -10.302 -12.836 1.00 93.44 141 PRO A O 1
ATOM 1105 N N . LEU A 1 142 ? 7.093 -9.458 -11.077 1.00 92.00 142 LEU A N 1
ATOM 1106 C CA . LEU A 1 142 ? 8.187 -8.567 -10.657 1.00 92.00 142 LEU A CA 1
ATOM 1107 C C . LEU A 1 142 ? 9.533 -9.303 -10.493 1.00 92.00 142 LEU A C 1
ATOM 1109 O O . LEU A 1 142 ? 10.583 -8.753 -10.802 1.00 92.00 142 LEU A O 1
ATOM 1113 N N . ALA A 1 143 ? 9.506 -10.565 -10.054 1.00 92.12 143 ALA A N 1
ATOM 1114 C CA . ALA A 1 143 ? 10.708 -11.384 -9.902 1.00 92.12 143 ALA A CA 1
ATOM 1115 C C . ALA A 1 143 ? 11.474 -11.620 -11.221 1.00 92.12 143 ALA A C 1
ATOM 1117 O O . ALA A 1 143 ? 12.679 -11.852 -11.176 1.00 92.12 143 ALA A O 1
ATOM 1118 N N . ALA A 1 144 ? 10.821 -11.515 -12.386 1.00 92.81 144 ALA A N 1
ATOM 1119 C CA . ALA A 1 144 ? 11.480 -11.629 -13.690 1.00 92.81 144 ALA A CA 1
ATOM 1120 C C . ALA A 1 144 ? 12.464 -10.476 -13.964 1.00 92.81 144 ALA A C 1
ATOM 1122 O O . ALA A 1 144 ? 13.365 -10.613 -14.787 1.00 92.81 144 ALA A O 1
ATOM 1123 N N . CYS A 1 145 ? 12.376 -9.357 -13.235 1.00 91.00 145 CYS A N 1
ATOM 1124 C CA . CYS A 1 145 ? 13.409 -8.323 -13.308 1.00 91.00 145 CYS A CA 1
ATOM 1125 C C . CYS A 1 145 ? 14.788 -8.868 -12.894 1.00 91.00 145 CYS A C 1
ATOM 1127 O O . CYS A 1 145 ? 15.798 -8.404 -13.404 1.00 91.00 145 CYS A O 1
ATOM 1129 N N . LEU A 1 146 ? 14.853 -9.880 -12.019 1.00 87.75 146 LEU A N 1
ATOM 1130 C CA . LEU A 1 146 ? 16.125 -10.465 -11.578 1.00 87.75 146 LEU A CA 1
ATOM 1131 C C . LEU A 1 146 ? 16.831 -11.247 -12.689 1.00 87.75 146 LEU A C 1
ATOM 1133 O O . LEU A 1 146 ? 18.056 -11.241 -12.749 1.00 87.75 146 LEU A O 1
ATOM 1137 N N . THR A 1 147 ? 16.080 -11.899 -13.580 1.00 83.00 147 THR A N 1
ATOM 1138 C CA . THR A 1 147 ? 16.665 -12.648 -14.702 1.00 83.00 147 THR A CA 1
ATOM 1139 C C . THR A 1 147 ? 17.225 -11.722 -15.774 1.00 83.00 147 THR A C 1
ATOM 1141 O O . THR A 1 147 ? 18.196 -12.086 -16.427 1.00 83.00 147 THR A O 1
ATOM 1144 N N . PHE A 1 148 ? 16.679 -10.509 -15.914 1.00 78.38 148 PHE A N 1
ATOM 1145 C CA . PHE A 1 148 ? 17.228 -9.485 -16.810 1.00 78.38 148 PHE A CA 1
ATOM 1146 C C . PHE A 1 148 ? 18.659 -9.075 -16.419 1.00 78.38 148 PHE A C 1
ATOM 1148 O O . PHE A 1 148 ? 19.466 -8.764 -17.285 1.00 78.38 148 PHE A O 1
ATOM 1155 N N . PHE A 1 149 ? 18.995 -9.118 -15.125 1.00 71.56 149 PHE A N 1
ATOM 1156 C CA . PHE A 1 149 ? 20.327 -8.768 -14.614 1.00 71.56 149 PHE A CA 1
ATOM 1157 C C . PHE A 1 149 ? 21.307 -9.947 -14.552 1.00 71.56 149 PHE A C 1
ATOM 1159 O O . PHE A 1 149 ? 22.448 -9.759 -14.141 1.00 71.56 149 PHE A O 1
ATOM 1166 N N . ALA A 1 150 ? 20.869 -11.158 -14.905 1.00 62.53 150 ALA A N 1
ATOM 1167 C CA . ALA A 1 150 ? 21.657 -12.383 -14.768 1.00 62.53 150 ALA A CA 1
ATOM 1168 C C . ALA A 1 150 ? 22.441 -12.769 -16.041 1.00 62.53 150 ALA A C 1
ATOM 1170 O O . ALA A 1 150 ? 22.921 -13.900 -16.129 1.00 62.53 150 ALA A O 1
ATOM 1171 N N . VAL A 1 151 ? 22.541 -11.856 -17.016 1.00 51.12 151 VAL A N 1
ATOM 1172 C CA . VAL A 1 151 ? 23.298 -12.019 -18.271 1.00 51.12 151 VAL A CA 1
ATOM 1173 C C . VAL A 1 151 ? 24.612 -11.257 -18.173 1.00 51.12 151 VAL A C 1
ATOM 1175 O O . VAL A 1 151 ? 25.668 -11.924 -18.207 1.00 51.12 151 VAL A O 1
#

Secondary structure (DSSP, 8-state):
-EEEEETTEEEE--GGGTTS-------TTSSHIIIIIHHHHTT--SSS------TTSHHHHHHHHHHTTTS------TT-TTTPPP--GGGG--SHHHHHHHHHHHHGGG---SSHHHHHHHHHHHHHHHHHHHHH-TT--GGGHHHHT--

Foldseek 3Di:
DFQADDPNDTDDDDPVCPPPDDDDDDDPPPQNCPGGVLVVLLPDAQPDDDDDDDPPCPSCVRRVVSVVNRDDDADDDVVCVVRHDDDALLLVDDDLVSLLVVLCVVQVVPDDDPDVCVVPVSSVLSSVLSVVCCVPPVPDGSCVSVVVVVD

Sequence (151 aa):
MHLGFYQKKLIALDEQFQESHVLVLAPTGKGKTSRIIIPALLREFGSRSLFINDTKGELVELTAGHLSLYHHCMVFAPTEPTRSHRYNPLAHVSTMDDAEALAHCLIDNTGTSREEFWNSAPKLLVASAVLHLRVAEPKAPLAACLTFFAV